Protein AF-A0A5R2N2S1-F1 (afdb_monomer_lite)

Foldseek 3Di:
DWDWDQDPVAIWTDDPVDPDTHHPVGDPDDDAWDQDPVDNVDIDGDDPVPVVVPPDDD

pLDDT: mean 87.16, std 15.36, range [42.19, 98.06]

Sequence (58 aa):
AVLTVRTSLGEFILDNLETKVLSWTDTDYTYLKRQSTENSGVWVTINDGRSDAVASVR

Radius of gyration: 13.18 Å; chains: 1; bounding box: 30×24×38 Å

Structure (mmCIF, N/CA/C/O backbone):
data_AF-A0A5R2N2S1-F1
#
_entry.id   AF-A0A5R2N2S1-F1
#
loop_
_atom_site.group_PDB
_atom_site.id
_atom_site.type_symbol
_atom_site.label_atom_id
_atom_site.label_alt_id
_atom_site.label_comp_id
_atom_site.label_asym_id
_atom_site.label_entity_id
_atom_site.label_seq_id
_atom_site.pdbx_PDB_ins_code
_atom_site.Cartn_x
_atom_site.Cartn_y
_atom_site.Cartn_z
_atom_site.occupancy
_atom_site.B_iso_or_equiv
_atom_site.auth_seq_id
_atom_site.auth_comp_id
_atom_site.auth_asym_id
_atom_site.auth_atom_id
_atom_site.pdbx_PDB_model_num
ATOM 1 N N . ALA A 1 1 ? 5.901 7.480 -0.997 1.00 89.06 1 ALA A N 1
ATOM 2 C CA . ALA A 1 1 ? 5.752 6.031 -0.745 1.00 89.06 1 ALA A CA 1
ATOM 3 C C . ALA A 1 1 ? 4.811 5.879 0.434 1.00 89.06 1 ALA A C 1
ATOM 5 O O . ALA A 1 1 ? 4.811 6.768 1.274 1.00 89.06 1 ALA A O 1
ATOM 6 N N . VAL A 1 2 ? 4.037 4.802 0.484 1.00 95.50 2 VAL A N 1
ATOM 7 C CA . VAL A 1 2 ? 3.096 4.529 1.579 1.00 95.50 2 VAL A CA 1
ATOM 8 C C . VAL A 1 2 ? 3.544 3.296 2.353 1.00 95.50 2 VAL A C 1
ATOM 10 O O . VAL A 1 2 ? 4.352 2.514 1.844 1.00 95.50 2 VAL A O 1
ATOM 13 N N . LEU A 1 3 ? 3.010 3.108 3.557 1.00 96.00 3 LEU A N 1
ATOM 14 C CA . LEU A 1 3 ? 3.223 1.893 4.335 1.00 96.00 3 LEU A CA 1
ATOM 15 C C . LEU A 1 3 ? 1.996 0.983 4.229 1.00 96.00 3 LEU A C 1
ATOM 17 O O . LEU A 1 3 ? 0.877 1.406 4.505 1.00 96.00 3 LEU A O 1
ATOM 21 N N . THR A 1 4 ? 2.217 -0.279 3.861 1.00 95.12 4 THR A N 1
ATOM 22 C CA . THR A 1 4 ? 1.177 -1.315 3.861 1.00 95.12 4 THR A CA 1
ATOM 23 C C . THR A 1 4 ? 1.267 -2.145 5.136 1.00 95.12 4 THR A C 1
ATOM 25 O O . THR A 1 4 ? 2.327 -2.685 5.453 1.00 95.12 4 THR A O 1
ATOM 28 N N . VAL A 1 5 ? 0.152 -2.291 5.848 1.00 95.81 5 VAL A N 1
ATOM 29 C CA . VAL A 1 5 ? 0.033 -3.125 7.049 1.00 95.81 5 VAL A CA 1
ATOM 30 C C . VAL A 1 5 ? -0.834 -4.336 6.730 1.00 95.81 5 VAL A C 1
ATOM 32 O O . VAL A 1 5 ? -1.982 -4.193 6.313 1.00 95.81 5 VAL A O 1
ATOM 35 N N . ARG A 1 6 ? -0.286 -5.536 6.939 1.00 94.50 6 ARG A N 1
ATOM 36 C CA . ARG A 1 6 ? -1.006 -6.803 6.769 1.00 94.50 6 ARG A CA 1
ATOM 37 C C . ARG A 1 6 ? -1.594 -7.258 8.089 1.00 94.50 6 ARG A C 1
ATOM 39 O O . ARG A 1 6 ? -0.877 -7.381 9.078 1.00 94.50 6 ARG A O 1
ATOM 46 N N . THR A 1 7 ? -2.884 -7.554 8.082 1.00 96.38 7 THR A N 1
ATOM 47 C CA . THR A 1 7 ? -3.614 -8.062 9.245 1.00 96.38 7 THR A CA 1
ATOM 48 C C . THR A 1 7 ? -4.485 -9.249 8.839 1.00 96.38 7 THR A C 1
ATOM 50 O O . THR A 1 7 ? -4.629 -9.544 7.653 1.00 96.38 7 THR A O 1
ATOM 53 N N . SER A 1 8 ? -5.121 -9.909 9.809 1.00 97.56 8 SER A N 1
ATOM 54 C CA . SER A 1 8 ? -6.144 -10.927 9.530 1.00 97.56 8 SER A CA 1
ATOM 55 C C . SER A 1 8 ? -7.408 -10.364 8.865 1.00 97.56 8 SER A C 1
ATOM 57 O O . SER A 1 8 ? -8.196 -11.137 8.331 1.00 97.56 8 SER A O 1
ATOM 59 N N . LEU A 1 9 ? -7.601 -9.041 8.884 1.00 95.75 9 LEU A N 1
ATOM 60 C CA . LEU A 1 9 ? -8.743 -8.355 8.273 1.00 95.75 9 LEU A CA 1
ATOM 61 C C . LEU A 1 9 ? -8.456 -7.859 6.847 1.00 95.75 9 LEU A C 1
ATOM 63 O O . LEU A 1 9 ? -9.365 -7.368 6.187 1.00 95.75 9 LEU A O 1
ATOM 67 N N . GLY A 1 10 ? -7.211 -7.972 6.377 1.00 95.25 10 GLY A N 1
ATOM 68 C CA . GLY A 1 10 ? -6.782 -7.484 5.066 1.00 95.25 10 GLY A CA 1
ATOM 69 C C . GLY A 1 10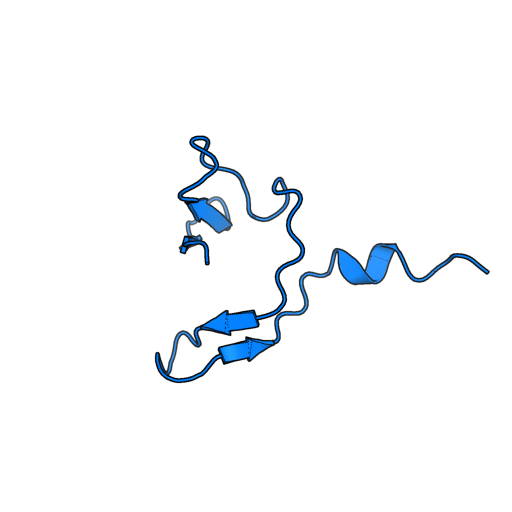 ? -5.554 -6.576 5.120 1.00 95.25 10 GLY A C 1
ATOM 70 O O . GLY A 1 10 ? -4.872 -6.470 6.149 1.00 95.25 10 GLY A O 1
ATOM 71 N N . GLU A 1 11 ? -5.265 -5.951 3.976 1.00 94.69 11 GLU A N 1
ATOM 72 C CA . GLU A 1 11 ? -4.163 -5.004 3.790 1.00 94.69 11 GLU A CA 1
ATOM 73 C C . GLU A 1 11 ? -4.665 -3.562 3.896 1.00 94.69 11 GLU A C 1
ATOM 75 O O . GLU A 1 11 ? -5.596 -3.163 3.196 1.00 94.69 11 GLU A O 1
ATOM 80 N N . PHE A 1 12 ? -4.010 -2.774 4.745 1.00 97.38 12 PHE A N 1
ATOM 81 C CA . PHE A 1 12 ? -4.341 -1.371 4.983 1.00 97.38 12 PHE A CA 1
ATOM 82 C C . PHE A 1 12 ? -3.173 -0.458 4.635 1.00 97.38 12 PHE A C 1
ATOM 84 O O . PHE A 1 12 ? -2.010 -0.862 4.707 1.00 97.38 12 PHE A O 1
ATOM 91 N N . ILE A 1 13 ? -3.491 0.782 4.285 1.00 97.31 13 ILE A N 1
ATOM 92 C CA . ILE A 1 13 ? -2.541 1.808 3.874 1.00 97.31 13 ILE A CA 1
ATOM 93 C C . ILE A 1 13 ? -2.454 2.879 4.953 1.00 97.31 13 ILE A C 1
ATOM 95 O O . ILE A 1 13 ? -3.464 3.453 5.360 1.00 97.31 13 ILE A O 1
ATOM 99 N N . LEU A 1 14 ? -1.225 3.146 5.388 1.00 98.06 14 LEU A N 1
ATOM 100 C CA . LEU A 1 14 ? -0.863 4.325 6.160 1.00 98.06 14 LEU A CA 1
ATOM 101 C C . LEU A 1 14 ? -0.120 5.282 5.230 1.00 98.06 14 LEU A C 1
ATOM 103 O O . LEU A 1 14 ? 0.948 4.953 4.699 1.00 98.06 14 LEU A O 1
ATOM 107 N N . ASP A 1 15 ? -0.712 6.452 5.027 1.00 96.94 15 ASP A N 1
ATOM 108 C CA . ASP A 1 15 ? -0.211 7.498 4.144 1.00 96.94 15 ASP A CA 1
ATOM 109 C C . ASP A 1 15 ? 0.189 8.734 4.966 1.00 96.94 15 ASP A C 1
ATOM 111 O O . ASP A 1 15 ? -0.284 8.953 6.080 1.00 96.94 15 ASP A O 1
ATOM 115 N N . ASN A 1 16 ? 1.106 9.536 4.433 1.00 96.88 16 ASN A N 1
ATOM 116 C CA . ASN A 1 16 ? 1.530 10.802 5.017 1.00 9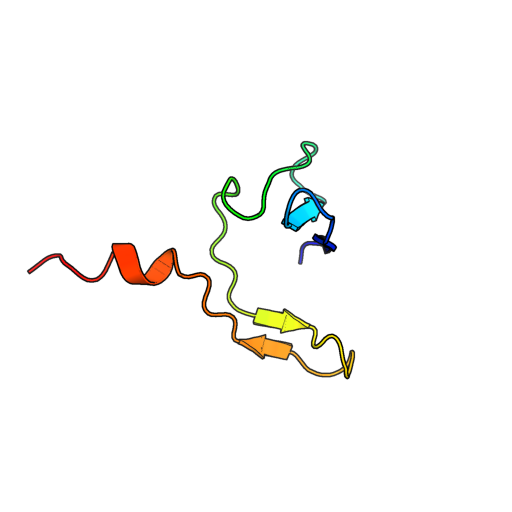6.88 16 ASN A CA 1
ATOM 117 C C . ASN A 1 16 ? 0.736 12.015 4.487 1.00 96.88 16 ASN A C 1
ATOM 119 O O . ASN A 1 16 ? 0.940 13.121 4.984 1.00 96.88 16 ASN A O 1
ATOM 123 N N . LEU A 1 17 ? -0.112 11.830 3.470 1.00 95.56 17 LEU A N 1
ATOM 124 C CA . LEU A 1 17 ? -0.963 12.855 2.854 1.00 95.56 17 LEU A CA 1
ATOM 125 C C . LEU A 1 17 ? -2.461 12.619 3.099 1.00 95.56 17 LEU A C 1
ATOM 127 O O . LEU A 1 17 ? -3.233 13.574 3.071 1.00 95.56 17 LEU A O 1
ATOM 131 N N . GLU A 1 18 ? -2.867 11.376 3.361 1.00 96.19 18 GLU A N 1
ATOM 132 C CA . GLU A 1 18 ? -4.221 11.006 3.783 1.00 96.19 18 GLU A CA 1
ATOM 133 C C . GLU A 1 18 ? -4.180 10.505 5.231 1.00 96.19 18 GLU A C 1
ATOM 135 O O . GLU A 1 18 ? -3.389 9.639 5.591 1.00 96.19 18 GLU A O 1
ATOM 140 N N . THR A 1 19 ? -5.037 11.075 6.074 1.00 96.88 19 THR A N 1
ATOM 141 C CA . THR A 1 19 ? -5.087 10.778 7.516 1.00 96.88 19 THR A CA 1
ATOM 142 C C . THR A 1 19 ? -5.898 9.531 7.845 1.00 96.88 19 THR A C 1
ATOM 144 O O . THR A 1 19 ? -5.700 8.920 8.897 1.00 96.88 19 THR A O 1
ATOM 147 N N . LYS A 1 20 ? -6.834 9.153 6.972 1.00 97.94 20 LYS A N 1
ATOM 148 C CA . LYS A 1 20 ? -7.632 7.941 7.128 1.00 97.94 20 LYS A CA 1
ATOM 149 C C . LYS A 1 20 ? -6.774 6.715 6.844 1.00 97.94 20 LYS A C 1
ATOM 151 O O . LYS A 1 20 ? -6.053 6.656 5.854 1.00 97.94 20 LYS A O 1
ATOM 156 N N . VAL A 1 21 ? -6.937 5.694 7.678 1.00 97.31 21 VAL A N 1
ATOM 157 C CA . VAL A 1 21 ? -6.466 4.348 7.351 1.00 97.31 21 VAL A CA 1
ATOM 158 C C . VAL A 1 21 ? -7.465 3.742 6.376 1.00 97.31 21 VAL A C 1
ATOM 160 O O . VAL A 1 21 ? -8.629 3.545 6.725 1.00 97.31 21 VAL A O 1
ATOM 163 N N . LEU A 1 22 ? -7.016 3.473 5.155 1.00 97.75 22 LEU A N 1
ATOM 164 C CA . LEU A 1 22 ? -7.852 2.926 4.088 1.00 97.75 22 LEU A CA 1
ATOM 165 C C . LEU A 1 22 ? -7.427 1.494 3.765 1.00 97.75 22 LEU A C 1
ATOM 167 O O . LEU A 1 22 ? -6.252 1.143 3.903 1.00 97.75 22 LEU A O 1
ATOM 171 N N . SER A 1 23 ? -8.373 0.663 3.327 1.00 96.31 23 SER A N 1
ATOM 172 C CA . SER A 1 23 ? -8.039 -0.615 2.692 1.00 96.31 23 SER A CA 1
ATOM 173 C C . SER A 1 23 ? -7.202 -0.357 1.436 1.00 96.31 23 SER A C 1
ATOM 175 O O . SER A 1 23 ? -7.397 0.649 0.753 1.00 96.31 23 SER A O 1
ATOM 177 N N . TRP A 1 24 ? -6.310 -1.283 1.081 1.00 93.25 24 TRP A N 1
ATOM 178 C CA . TRP A 1 24 ? -5.547 -1.252 -0.176 1.00 93.25 24 TRP A CA 1
ATOM 179 C C . TRP A 1 24 ? -6.426 -1.001 -1.417 1.00 93.25 24 TRP A C 1
ATOM 181 O O . TRP A 1 24 ? -6.000 -0.350 -2.376 1.00 93.25 24 TRP A O 1
ATOM 191 N N . THR A 1 25 ? -7.649 -1.533 -1.405 1.00 91.75 25 THR A N 1
ATOM 192 C CA . THR A 1 25 ? -8.622 -1.423 -2.502 1.00 91.75 25 THR A CA 1
ATOM 193 C C . THR A 1 25 ? -9.331 -0.079 -2.566 1.00 91.75 25 THR A C 1
ATOM 195 O O . THR A 1 25 ? -9.831 0.272 -3.630 1.00 91.75 25 THR A O 1
ATOM 198 N N . ASP A 1 26 ? -9.360 0.658 -1.457 1.00 94.69 26 ASP A N 1
ATOM 199 C CA . ASP A 1 26 ? -10.176 1.867 -1.295 1.00 94.69 26 ASP A CA 1
ATOM 200 C C . ASP A 1 26 ? -9.367 3.142 -1.553 1.00 94.69 26 ASP A C 1
ATOM 202 O O . ASP A 1 26 ? -9.895 4.248 -1.479 1.00 94.69 26 ASP A O 1
ATOM 206 N N . THR A 1 27 ? -8.071 3.001 -1.834 1.00 93.31 27 THR A N 1
ATOM 207 C CA . THR A 1 27 ? -7.234 4.112 -2.276 1.00 93.31 27 THR A CA 1
ATOM 208 C C . THR A 1 27 ? -7.375 4.321 -3.778 1.00 93.31 27 THR A C 1
ATOM 210 O O . THR A 1 27 ? -7.411 3.361 -4.551 1.00 93.31 27 THR A O 1
ATOM 213 N N . ASP A 1 28 ? -7.326 5.576 -4.215 1.00 91.38 28 ASP A N 1
ATOM 214 C CA . ASP A 1 28 ? -7.330 5.935 -5.641 1.00 91.38 28 ASP A CA 1
ATOM 215 C C . ASP A 1 28 ? -5.948 5.770 -6.308 1.00 91.38 28 ASP A C 1
ATOM 217 O O . ASP A 1 28 ? -5.712 6.226 -7.428 1.00 91.38 28 ASP A O 1
ATOM 221 N N . TYR A 1 29 ? -4.995 5.129 -5.624 1.00 90.06 29 TYR A N 1
ATOM 222 C CA . TYR A 1 29 ? -3.644 4.923 -6.132 1.00 90.06 29 TYR A CA 1
ATOM 223 C C . TYR A 1 29 ? -3.533 3.644 -6.962 1.00 90.06 29 TYR A C 1
ATOM 225 O O . TYR A 1 29 ? -3.979 2.565 -6.557 1.00 90.06 29 TYR A O 1
ATOM 233 N N . THR A 1 30 ? -2.809 3.751 -8.076 1.00 89.75 30 THR A N 1
ATOM 234 C CA . THR A 1 30 ? -2.228 2.600 -8.772 1.00 89.75 30 THR A CA 1
ATOM 235 C C . THR A 1 30 ? -0.832 2.346 -8.223 1.00 89.75 30 THR A C 1
ATOM 237 O O . THR A 1 30 ? 0.081 3.163 -8.378 1.00 89.75 30 THR A O 1
ATOM 240 N N . TYR A 1 31 ? -0.647 1.202 -7.578 1.00 90.19 31 TYR A N 1
ATOM 241 C CA . TYR A 1 31 ? 0.637 0.840 -7.001 1.00 90.19 31 TYR A CA 1
ATOM 242 C C . TYR A 1 31 ? 1.467 0.066 -8.029 1.00 90.19 31 TYR A C 1
ATOM 244 O O . TYR A 1 31 ? 1.024 -0.943 -8.560 1.00 90.19 31 TYR A O 1
ATOM 252 N N . LEU A 1 32 ? 2.693 0.520 -8.302 1.00 91.12 32 LEU A N 1
ATOM 253 C CA . LEU A 1 32 ? 3.527 -0.064 -9.366 1.00 91.12 32 LEU A CA 1
ATOM 254 C C . LEU A 1 32 ? 4.543 -1.086 -8.850 1.00 91.12 32 LEU A C 1
ATOM 256 O O . LEU A 1 32 ? 4.858 -2.072 -9.517 1.00 91.12 32 LEU A O 1
ATOM 260 N N . LYS A 1 33 ? 5.099 -0.838 -7.663 1.00 93.75 33 LYS A N 1
ATOM 261 C CA . LYS A 1 33 ? 6.114 -1.687 -7.036 1.00 93.75 33 LYS A CA 1
ATOM 262 C C . LYS A 1 33 ? 5.938 -1.698 -5.526 1.00 93.75 33 LYS A C 1
ATOM 264 O O . LYS A 1 33 ? 5.482 -0.712 -4.951 1.00 93.75 33 LYS A O 1
ATOM 269 N N . ARG A 1 34 ? 6.384 -2.777 -4.885 1.00 94.25 34 ARG A N 1
ATOM 270 C CA . ARG A 1 34 ? 6.556 -2.860 -3.429 1.00 94.25 34 ARG A CA 1
ATOM 271 C C . ARG A 1 34 ? 7.964 -3.321 -3.080 1.00 94.25 34 ARG A C 1
ATOM 273 O O . ARG A 1 34 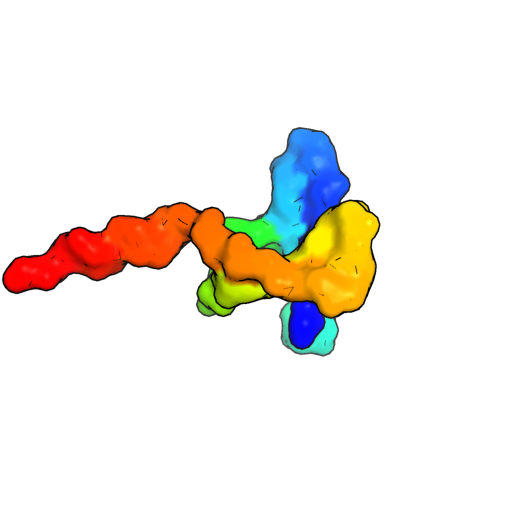? 8.605 -4.012 -3.869 1.00 94.25 34 ARG A O 1
ATOM 280 N N . GLN A 1 35 ? 8.437 -2.953 -1.899 1.00 95.25 35 GLN A N 1
ATOM 281 C CA . GLN A 1 35 ? 9.682 -3.492 -1.364 1.00 95.25 35 GLN A CA 1
ATOM 282 C C . GLN A 1 35 ? 9.521 -4.999 -1.100 1.00 95.25 35 GLN A C 1
ATOM 284 O O . GLN A 1 35 ? 8.457 -5.444 -0.660 1.00 95.25 35 GLN A O 1
ATOM 289 N N . SER A 1 36 ? 10.551 -5.792 -1.400 1.00 93.94 36 SER A N 1
ATOM 290 C CA . SER A 1 36 ? 10.544 -7.224 -1.095 1.00 93.94 36 SER A CA 1
ATOM 291 C C . SER A 1 36 ? 10.519 -7.454 0.417 1.00 93.94 36 SER A C 1
ATOM 293 O O . SER A 1 36 ? 11.208 -6.772 1.174 1.00 93.94 36 SER A O 1
ATOM 295 N N . THR A 1 37 ? 9.753 -8.455 0.850 1.00 91.06 37 THR A N 1
ATOM 296 C CA . THR A 1 37 ? 9.729 -8.913 2.246 1.00 91.06 37 THR A CA 1
ATOM 297 C C . THR A 1 37 ? 10.988 -9.686 2.636 1.00 91.06 37 THR A C 1
ATOM 299 O O . THR A 1 37 ? 11.244 -9.870 3.819 1.00 91.06 37 THR A O 1
ATOM 302 N N . GLU A 1 38 ? 11.767 -10.146 1.657 1.00 96.19 38 GLU A N 1
ATOM 303 C CA . GLU A 1 38 ? 12.976 -10.954 1.862 1.00 96.19 38 GLU A CA 1
ATOM 304 C C . GLU A 1 38 ? 14.257 -10.112 1.791 1.00 96.19 38 GLU A C 1
ATOM 306 O O . GLU A 1 38 ? 15.268 -10.461 2.396 1.00 96.19 38 GLU A O 1
ATOM 311 N N . ASN A 1 39 ? 14.231 -8.997 1.051 1.00 96.06 39 ASN A N 1
ATOM 312 C CA . ASN A 1 39 ? 15.380 -8.112 0.881 1.00 96.06 39 ASN A CA 1
ATOM 313 C C . ASN A 1 39 ? 14.938 -6.653 0.716 1.00 96.06 39 ASN A C 1
ATOM 315 O O . ASN A 1 39 ? 14.369 -6.266 -0.305 1.00 96.06 39 ASN A O 1
ATOM 319 N N . SER A 1 40 ? 15.280 -5.818 1.694 1.00 92.94 40 SER A N 1
ATOM 320 C CA . SER A 1 40 ? 14.911 -4.403 1.724 1.00 92.94 40 SER A CA 1
ATOM 321 C C . SER A 1 40 ? 15.547 -3.559 0.606 1.00 92.94 40 SER A C 1
ATOM 323 O O . SER A 1 40 ? 15.045 -2.479 0.300 1.00 92.94 40 SER A O 1
ATOM 325 N N . GLY A 1 41 ? 16.609 -4.029 -0.051 1.00 96.06 41 GLY A N 1
ATOM 326 C CA . GLY A 1 41 ? 17.216 -3.350 -1.200 1.00 96.06 41 GLY A CA 1
ATOM 327 C C . GLY A 1 41 ? 16.484 -3.573 -2.529 1.00 96.06 41 GLY A C 1
ATOM 328 O O . GLY A 1 41 ? 16.829 -2.940 -3.525 1.00 96.06 41 GLY A O 1
ATOM 329 N N . VAL A 1 42 ? 15.489 -4.468 -2.571 1.00 96.25 42 VAL A N 1
ATOM 330 C CA . VAL A 1 42 ? 14.832 -4.899 -3.813 1.00 96.25 42 VAL A CA 1
ATOM 331 C C . VAL A 1 42 ? 13.397 -4.385 -3.889 1.00 96.25 42 VAL A C 1
ATOM 333 O O . VAL A 1 42 ? 12.608 -4.550 -2.960 1.00 96.25 42 VAL A O 1
ATOM 336 N N . TRP A 1 43 ? 13.040 -3.825 -5.047 1.00 95.06 43 TRP A N 1
ATOM 337 C CA . TRP A 1 43 ? 11.672 -3.450 -5.402 1.00 95.06 43 TRP A CA 1
ATOM 338 C C . TRP A 1 43 ? 11.112 -4.434 -6.423 1.00 95.06 43 TRP A C 1
ATOM 340 O O . TRP A 1 43 ? 11.678 -4.597 -7.504 1.00 95.06 43 TRP A O 1
ATOM 350 N N . VAL A 1 44 ? 9.983 -5.055 -6.101 1.00 94.81 44 VAL A N 1
ATOM 351 C CA . VAL A 1 44 ? 9.290 -6.006 -6.974 1.00 94.81 44 VAL A CA 1
ATOM 352 C C . VAL A 1 44 ? 8.048 -5.361 -7.575 1.00 94.81 44 VAL A C 1
ATOM 354 O O . VAL A 1 44 ? 7.348 -4.606 -6.898 1.00 94.81 44 VAL A O 1
ATOM 357 N N . THR A 1 45 ? 7.777 -5.643 -8.850 1.00 92.62 45 THR A N 1
ATOM 358 C CA . THR A 1 45 ? 6.520 -5.246 -9.493 1.00 92.62 45 THR A CA 1
ATOM 359 C C . THR A 1 45 ? 5.361 -5.957 -8.815 1.00 92.62 45 THR A C 1
ATOM 361 O O . THR A 1 45 ? 5.460 -7.125 -8.438 1.00 92.62 45 THR A O 1
ATOM 364 N N . ILE A 1 46 ? 4.263 -5.238 -8.660 1.00 85.75 46 ILE A N 1
ATOM 365 C CA . ILE A 1 46 ? 3.008 -5.777 -8.159 1.00 85.75 46 ILE A CA 1
ATOM 366 C C . ILE A 1 46 ? 1.997 -5.764 -9.292 1.00 85.75 46 ILE A C 1
ATOM 368 O O . ILE A 1 46 ? 1.935 -4.813 -10.065 1.00 85.75 46 ILE A O 1
ATOM 372 N N . ASN A 1 47 ? 1.237 -6.847 -9.398 1.00 79.44 47 ASN A N 1
ATOM 373 C CA . ASN A 1 47 ? 0.015 -6.857 -10.176 1.00 79.44 47 ASN A CA 1
ATOM 374 C C . ASN A 1 47 ? -1.126 -6.713 -9.167 1.00 79.44 47 ASN A C 1
ATOM 376 O O . ASN A 1 47 ? -1.307 -7.589 -8.320 1.00 79.44 47 ASN A O 1
ATOM 380 N N . ASP A 1 48 ? -1.801 -5.565 -9.188 1.00 73.06 48 ASP A N 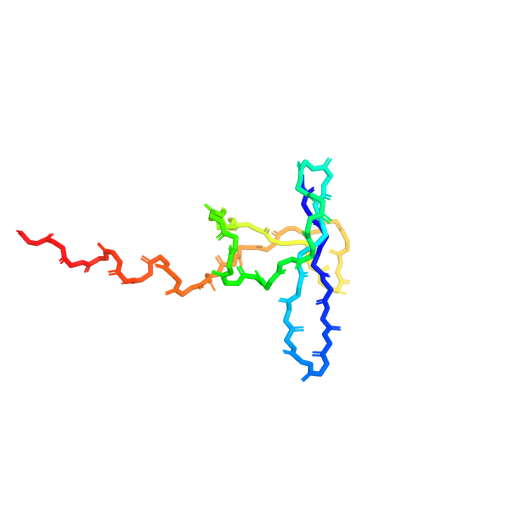1
ATOM 381 C CA . ASP A 1 48 ? -2.843 -5.223 -8.221 1.00 73.06 48 ASP A CA 1
ATOM 382 C C . ASP A 1 48 ? -4.243 -5.691 -8.643 1.00 73.06 48 ASP A C 1
ATOM 384 O O . ASP A 1 48 ? -5.201 -5.429 -7.917 1.00 73.06 48 ASP A O 1
ATOM 388 N N . GLY A 1 49 ? -4.378 -6.362 -9.797 1.00 66.50 49 GLY A N 1
ATOM 389 C CA . GLY A 1 49 ? -5.633 -6.910 -10.330 1.00 66.50 49 GLY A CA 1
ATOM 390 C C . GLY A 1 49 ? -6.710 -5.870 -10.679 1.00 66.50 49 GLY A C 1
ATOM 391 O O . GLY A 1 49 ? -7.657 -6.185 -11.394 1.00 66.50 49 GLY A O 1
ATOM 392 N N . ARG A 1 50 ? -6.572 -4.616 -10.225 1.00 64.50 50 ARG A N 1
ATOM 393 C CA . ARG A 1 50 ? -7.437 -3.479 -10.585 1.00 64.50 50 ARG A CA 1
ATOM 394 C C . ARG A 1 50 ? -7.156 -3.003 -12.006 1.00 64.50 50 ARG A C 1
ATOM 396 O O . ARG A 1 50 ? -8.052 -2.527 -12.697 1.00 64.50 50 ARG A O 1
ATOM 403 N N . SER A 1 51 ? -5.919 -3.179 -12.452 1.00 56.94 51 SER A N 1
ATOM 404 C CA . SER A 1 51 ? -5.451 -2.840 -13.794 1.00 56.94 51 SER A CA 1
ATOM 405 C C . SER A 1 51 ? -5.989 -3.771 -14.897 1.00 56.94 51 SER A C 1
ATOM 407 O O . SER A 1 51 ? -6.130 -3.330 -16.036 1.00 56.94 51 SER A O 1
ATOM 409 N N . ASP A 1 52 ? -6.395 -5.004 -14.572 1.00 54.53 52 ASP A N 1
ATOM 410 C CA . ASP A 1 52 ? -6.969 -5.950 -15.546 1.00 54.53 52 ASP A CA 1
ATOM 411 C C . ASP A 1 52 ? -8.433 -5.620 -15.922 1.00 54.53 52 ASP A C 1
ATOM 413 O O . ASP A 1 52 ? -8.912 -6.023 -16.982 1.00 54.53 52 ASP A O 1
ATOM 417 N N . ALA A 1 53 ? -9.149 -4.835 -15.105 1.00 55.44 53 ALA A N 1
ATOM 418 C CA . ALA A 1 53 ? -10.559 -4.496 -15.336 1.00 55.44 53 ALA A CA 1
ATOM 419 C C . ALA A 1 53 ? -10.790 -3.395 -16.396 1.00 55.44 53 ALA A C 1
ATOM 421 O O . ALA A 1 53 ? -11.914 -3.225 -16.864 1.00 55.44 53 ALA A O 1
ATOM 422 N N . VAL A 1 54 ? -9.749 -2.657 -16.804 1.00 56.75 54 VAL A N 1
ATOM 423 C CA . VAL A 1 54 ? -9.846 -1.586 -17.822 1.00 56.75 54 VAL A CA 1
ATOM 424 C C . VAL A 1 54 ? -9.409 -2.027 -19.225 1.00 56.75 54 VAL A C 1
ATOM 426 O O . VAL A 1 54 ? -9.529 -1.262 -20.181 1.00 56.75 54 VAL A O 1
ATOM 429 N N . ALA A 1 55 ? -8.969 -3.278 -19.392 1.00 48.97 55 ALA A N 1
ATOM 430 C CA . ALA A 1 55 ? -8.570 -3.850 -20.679 1.00 48.97 55 ALA A CA 1
ATOM 431 C C . ALA A 1 55 ? -9.761 -4.458 -21.455 1.00 48.97 55 ALA A C 1
ATOM 433 O O . ALA A 1 55 ? -9.711 -5.597 -21.908 1.00 48.97 55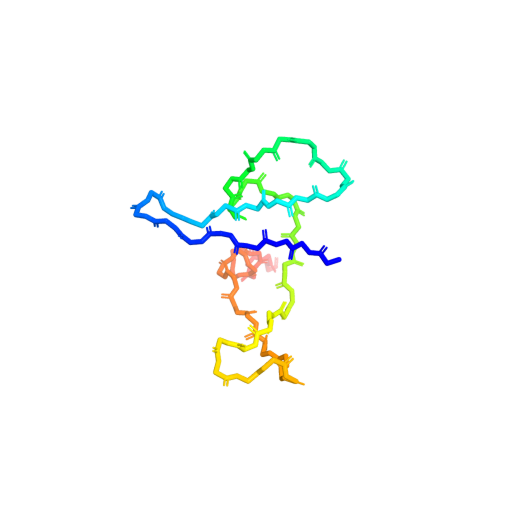 ALA A O 1
ATOM 434 N N . SER A 1 56 ? -10.859 -3.713 -21.614 1.00 55.59 56 SER A N 1
ATOM 435 C CA . SER A 1 56 ? -11.897 -4.022 -22.610 1.00 55.59 56 SER A CA 1
ATOM 436 C C . SER A 1 56 ? -12.688 -2.767 -22.982 1.00 55.59 56 SER A C 1
ATOM 438 O O .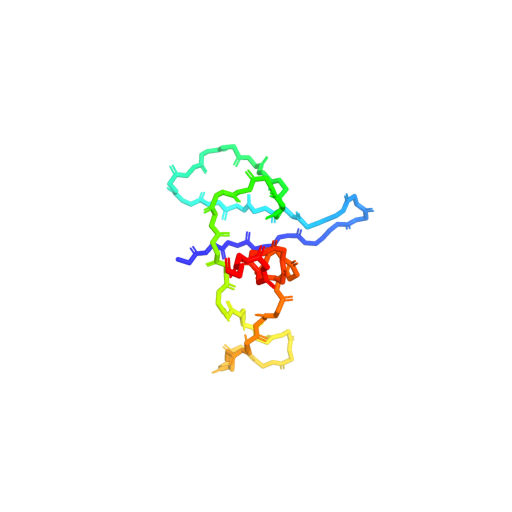 SER A 1 56 ? -13.872 -2.637 -22.674 1.00 55.59 56 SER A O 1
ATOM 440 N N . VAL A 1 57 ? -12.043 -1.853 -23.702 1.00 51.88 57 VAL A N 1
ATOM 441 C CA . VAL A 1 57 ? -12.743 -0.975 -24.647 1.00 51.88 57 VAL A CA 1
ATOM 442 C C . VAL A 1 57 ? -12.186 -1.305 -26.026 1.00 51.88 57 VAL A C 1
ATOM 444 O O . VAL A 1 57 ? -10.982 -1.199 -26.253 1.00 51.88 57 VAL A O 1
ATOM 447 N N . ARG A 1 58 ? -13.067 -1.809 -26.889 1.00 42.19 58 ARG A N 1
ATOM 448 C CA . ARG A 1 58 ? -12.809 -2.140 -28.290 1.00 42.19 58 ARG A CA 1
ATOM 449 C C . ARG A 1 58 ? -13.223 -0.974 -29.175 1.00 42.19 58 ARG A C 1
ATOM 451 O O . ARG A 1 58 ? -14.227 -0.322 -28.812 1.00 42.19 58 ARG A O 1
#

Secondary structure (DSSP, 8-state):
--EEEEETTEEEEE-SS--S-EETTTSS----EEE-SS-TT-EEE---SSGGGG----